Protein AF-A0AAV4UE38-F1 (afdb_monomer)

InterPro domains:
  IPR032847 Pre-mRNA-processing factor 17 [PTHR43979] (6-174)

Nearest PDB structures (foldseek):
  8i0v-assembly1_W  TM=8.847E-01  e=6.532E-10  Homo sapiens
  8ro2-assembly1_W  TM=8.296E-01  e=9.812E-10  Homo sapiens
  5yzg-assembly1_W  TM=7.810E-01  e=1.387E-07  Homo sapiens
  5xjc-assembly1_W  TM=7.809E-01  e=2.230E-07  Homo sapiens
  8ro1-assembly1_W  TM=8.173E-01  e=2.742E-06  Caenorhabditis elegans

pLDDT: mean 75.67, std 16.93, range [37.0, 96.56]

Foldseek 3Di:
DDDDDDDDDDDDDDDDDDPPPPPPPPPPPPVVVCVVPVDPPDPPDDDPDCVSPQVQDDPPDPDDPDDHDPCRPPPDDDDDDDPPADPQRVADAPDSVGHDDDDDDDPVLVVQQVQQCVPLQKGFDPDDDDPDPPPRDMDGPPPPVVSVVVPVDNDTPPDDDDDDVPPDDDDDDDD

Structure (mmCIF, N/CA/C/O backbone):
data_AF-A0AAV4UE38-F1
#
_entry.id   AF-A0AAV4UE38-F1
#
loop_
_atom_site.group_PDB
_atom_site.id
_atom_site.type_symbol
_atom_site.label_atom_id
_atom_site.label_alt_id
_atom_site.label_comp_id
_atom_site.label_asym_id
_atom_site.label_entity_id
_atom_site.label_seq_id
_atom_site.pdbx_PDB_ins_code
_atom_site.Cartn_x
_atom_site.Cartn_y
_atom_site.Cartn_z
_atom_site.occupancy
_atom_site.B_iso_or_equiv
_atom_site.auth_seq_id
_atom_site.auth_comp_id
_atom_site.auth_asym_id
_atom_site.auth_atom_id
_atom_site.pdbx_PDB_model_num
ATOM 1 N N . MET A 1 1 ? -11.144 -9.317 -70.825 1.00 37.00 1 MET A N 1
ATOM 2 C CA . MET A 1 1 ? -10.974 -9.035 -72.264 1.00 37.00 1 MET A CA 1
ATOM 3 C C . MET A 1 1 ? -10.812 -7.538 -72.447 1.00 37.00 1 MET A C 1
ATOM 5 O O . MET A 1 1 ? -11.413 -6.786 -71.695 1.00 37.00 1 MET A O 1
ATOM 9 N N . ALA A 1 2 ? -9.929 -7.165 -73.369 1.00 39.62 2 ALA A N 1
ATOM 10 C CA . ALA A 1 2 ? -9.485 -5.811 -73.678 1.00 39.62 2 ALA A CA 1
ATOM 11 C C . ALA A 1 2 ? -10.539 -4.949 -74.403 1.00 39.62 2 ALA A C 1
ATOM 13 O O . ALA A 1 2 ? -11.523 -5.478 -74.913 1.00 39.62 2 ALA A O 1
ATOM 14 N N . GLY A 1 3 ? -10.241 -3.648 -74.513 1.00 43.03 3 GLY A N 1
ATOM 15 C CA . GLY A 1 3 ? -10.849 -2.694 -75.454 1.00 43.03 3 GLY A CA 1
ATOM 16 C C . GLY A 1 3 ? -11.040 -1.327 -74.795 1.00 43.03 3 GLY A C 1
ATOM 17 O O . GLY A 1 3 ? -12.034 -1.117 -74.119 1.00 43.03 3 GLY A O 1
ATOM 18 N N . ILE A 1 4 ? -10.026 -0.457 -74.732 1.00 50.19 4 ILE A N 1
ATOM 19 C CA . ILE A 1 4 ? -9.694 0.562 -75.751 1.00 50.19 4 ILE A CA 1
ATOM 20 C C . ILE A 1 4 ? -10.949 1.255 -76.303 1.00 50.19 4 ILE A C 1
ATOM 22 O O . ILE A 1 4 ? -11.539 0.798 -77.275 1.00 50.19 4 ILE A O 1
ATOM 26 N N . SER A 1 5 ? -11.275 2.417 -75.740 1.00 49.41 5 SER A N 1
ATOM 27 C CA . SER A 1 5 ? -11.966 3.492 -76.454 1.00 49.41 5 SER A CA 1
ATOM 28 C C . SER A 1 5 ? -11.126 4.762 -76.324 1.00 49.41 5 SER A C 1
ATOM 30 O O . SER A 1 5 ? -11.158 5.474 -75.321 1.00 49.41 5 SER A O 1
ATOM 32 N N . LEU A 1 6 ? -10.297 4.935 -77.348 1.00 49.88 6 LEU A N 1
ATOM 33 C CA . LEU A 1 6 ? -9.546 6.125 -77.720 1.00 49.88 6 LEU A CA 1
ATOM 34 C C . LEU A 1 6 ? -10.515 7.186 -78.288 1.00 49.88 6 LEU A C 1
ATOM 36 O O . LEU A 1 6 ? -11.585 6.816 -78.760 1.00 49.88 6 LEU A O 1
ATOM 40 N N . LEU A 1 7 ? -10.053 8.442 -78.344 1.00 48.84 7 LEU A N 1
ATOM 41 C CA . LEU A 1 7 ? -10.622 9.640 -78.999 1.00 48.84 7 LEU A CA 1
ATOM 42 C C . LEU A 1 7 ? -11.405 10.600 -78.091 1.00 48.84 7 LEU A C 1
ATOM 44 O O . LEU A 1 7 ? -12.629 10.591 -78.030 1.00 48.84 7 LEU A O 1
ATOM 48 N N . LYS A 1 8 ? -10.662 11.523 -77.466 1.00 51.72 8 LYS A N 1
ATOM 49 C CA . LYS A 1 8 ? -11.167 12.870 -77.193 1.00 51.72 8 LYS A CA 1
ATOM 50 C C . LYS A 1 8 ? -10.751 13.752 -78.371 1.00 51.72 8 LYS A C 1
ATOM 52 O O . LYS A 1 8 ? -9.568 13.830 -78.696 1.00 51.72 8 LYS A O 1
ATOM 57 N N . GLU A 1 9 ? -11.747 14.314 -79.042 1.00 46.97 9 GLU A N 1
ATOM 58 C CA . GLU A 1 9 ? -11.622 15.156 -80.228 1.00 46.97 9 GLU A CA 1
ATOM 59 C C . GLU A 1 9 ? -10.905 16.471 -79.896 1.00 46.97 9 GLU A C 1
ATOM 61 O O . GLU A 1 9 ? -11.224 17.143 -78.913 1.00 46.97 9 GLU A O 1
ATOM 66 N N . TYR A 1 10 ? -9.933 16.838 -80.731 1.00 48.50 10 TYR A N 1
ATOM 67 C CA . TYR A 1 10 ? -9.322 18.162 -80.719 1.00 48.50 10 TYR A CA 1
ATOM 68 C C . TYR A 1 10 ? -10.231 19.127 -81.481 1.00 48.50 10 TYR A C 1
ATOM 70 O O . TYR A 1 10 ? -10.091 19.282 -82.692 1.00 48.50 10 TYR A O 1
ATOM 78 N N . ASN A 1 11 ? -11.139 19.796 -80.771 1.00 48.22 11 ASN A N 1
ATOM 79 C CA . ASN A 1 11 ? -11.707 21.048 -81.259 1.00 48.22 11 ASN A CA 1
ATOM 80 C C . ASN A 1 11 ? -10.805 22.192 -80.804 1.00 48.22 11 ASN A C 1
ATOM 82 O O . ASN A 1 11 ? -10.798 22.599 -79.645 1.00 48.22 11 ASN A O 1
ATOM 86 N N . SER A 1 12 ? -9.996 22.646 -81.755 1.00 50.50 12 SER A N 1
ATOM 87 C CA . SER A 1 12 ? -9.311 23.928 -81.729 1.00 50.50 12 SER A CA 1
ATOM 88 C C . SER A 1 12 ? -10.355 25.021 -81.934 1.00 50.50 12 SER A C 1
ATOM 90 O O . SER A 1 12 ? -10.864 25.151 -83.044 1.00 50.50 12 SER A O 1
ATOM 92 N N . ASP A 1 13 ? -10.631 25.823 -80.910 1.00 39.34 13 ASP A N 1
ATOM 93 C CA . ASP A 1 13 ? -11.082 27.191 -81.139 1.00 39.34 13 ASP A CA 1
ATOM 94 C C . ASP A 1 13 ? -10.526 28.150 -80.080 1.00 39.34 13 ASP A C 1
ATOM 96 O O . ASP A 1 13 ? -10.124 27.783 -78.978 1.00 39.34 13 ASP A O 1
ATOM 100 N N . SER A 1 14 ? -10.407 29.373 -80.544 1.00 47.06 14 SER A N 1
ATOM 101 C CA . SER A 1 14 ? -9.496 30.436 -80.188 1.00 47.06 14 SER A CA 1
ATOM 102 C C . SER A 1 14 ? -10.004 31.334 -79.053 1.00 47.06 14 SER A C 1
ATOM 104 O O . SER A 1 14 ? -11.193 31.600 -78.937 1.00 47.06 14 SER A O 1
ATOM 106 N N . ASN A 1 15 ? -9.052 31.856 -78.268 1.00 50.62 15 ASN A N 1
ATOM 107 C CA . ASN A 1 15 ? -9.169 33.005 -77.361 1.00 50.62 15 ASN A CA 1
ATOM 108 C C . ASN A 1 15 ? -10.298 32.986 -76.314 1.00 50.62 15 ASN A C 1
ATOM 110 O O . ASN A 1 15 ? -11.336 33.621 -76.479 1.00 50.62 15 ASN A O 1
ATOM 114 N N . ALA A 1 16 ? -9.981 32.443 -75.140 1.00 42.91 16 ALA A N 1
ATOM 115 C CA . ALA A 1 16 ? -10.448 33.001 -73.876 1.00 42.91 16 ALA A CA 1
ATOM 116 C C . ALA A 1 16 ? -9.333 32.829 -72.840 1.00 42.91 16 ALA A C 1
ATOM 118 O O . ALA A 1 16 ? -8.966 31.721 -72.459 1.00 42.91 16 ALA A O 1
ATOM 119 N N . SER A 1 17 ? -8.722 33.949 -72.482 1.00 51.25 17 SER A N 1
ATOM 120 C CA . SER A 1 17 ? -7.797 34.082 -71.370 1.00 51.25 17 SER A CA 1
ATOM 121 C C . SER A 1 17 ? -8.583 34.005 -70.065 1.00 51.25 17 SER A C 1
ATOM 123 O O . SER A 1 17 ? -9.146 35.017 -69.662 1.00 51.25 17 SER A O 1
ATOM 125 N N . ASP A 1 18 ? -8.586 32.842 -69.424 1.00 43.88 18 ASP A N 1
ATOM 126 C CA . ASP A 1 18 ? -8.914 32.705 -68.006 1.00 43.88 18 ASP A CA 1
ATOM 127 C C . ASP A 1 18 ? -7.762 31.942 -67.340 1.00 43.88 18 ASP A C 1
ATOM 129 O O . ASP A 1 18 ? -7.661 30.715 -67.385 1.00 43.88 18 ASP A O 1
ATOM 133 N N . ASP A 1 19 ? -6.819 32.722 -66.808 1.00 43.00 19 ASP A N 1
ATOM 134 C CA . ASP A 1 19 ? -5.772 32.265 -65.899 1.00 43.00 19 ASP A CA 1
ATOM 135 C C . ASP A 1 19 ? -6.441 31.881 -64.568 1.00 43.00 19 ASP A C 1
ATOM 137 O O . ASP A 1 19 ? -6.528 32.693 -63.647 1.00 43.00 19 ASP A O 1
ATOM 141 N N . ASP A 1 20 ? -6.867 30.625 -64.425 1.00 48.69 20 ASP A N 1
ATOM 142 C CA . ASP A 1 20 ? -7.085 30.020 -63.105 1.00 48.69 20 ASP A CA 1
ATOM 143 C C . ASP A 1 20 ? -5.716 29.691 -62.484 1.00 48.69 20 ASP A C 1
ATOM 145 O O . ASP A 1 20 ? -5.329 28.543 -62.251 1.00 48.69 20 ASP A O 1
ATOM 149 N N . THR A 1 21 ? -4.933 30.741 -62.244 1.00 49.59 21 THR A N 1
ATOM 150 C CA . THR A 1 21 ? -3.806 30.682 -61.324 1.00 49.59 21 THR A CA 1
ATOM 151 C C . THR A 1 21 ? -4.389 30.804 -59.926 1.00 49.59 21 THR A C 1
ATOM 153 O O . THR A 1 21 ? -4.758 31.884 -59.480 1.00 49.59 21 THR A O 1
ATOM 156 N N . GLU A 1 22 ? -4.512 29.676 -59.226 1.00 51.47 22 GLU A N 1
ATOM 157 C CA . GLU A 1 22 ? -4.708 29.661 -57.776 1.00 51.47 22 GLU A CA 1
ATOM 158 C C . GLU A 1 22 ? -3.590 30.509 -57.150 1.00 51.47 22 GLU A C 1
ATOM 160 O O . GLU A 1 22 ? -2.431 30.089 -57.052 1.00 51.47 22 GLU A O 1
ATOM 165 N N . ILE A 1 23 ? -3.929 31.752 -56.806 1.00 48.59 23 ILE A N 1
ATOM 166 C CA . ILE A 1 23 ? -3.036 32.725 -56.190 1.00 48.59 23 ILE A CA 1
ATOM 167 C C . ILE A 1 23 ? -2.636 32.140 -54.837 1.00 48.59 23 ILE A C 1
ATOM 169 O O . ILE A 1 23 ? -3.370 32.215 -53.853 1.00 48.59 23 ILE A O 1
ATOM 173 N N . PHE A 1 24 ? -1.448 31.539 -54.772 1.00 51.69 24 PHE A N 1
ATOM 174 C CA . PHE A 1 24 ? -0.784 31.313 -53.498 1.00 51.69 24 PHE A CA 1
ATOM 175 C C . PHE A 1 24 ? -0.566 32.688 -52.871 1.00 51.69 24 PHE A C 1
ATOM 177 O O . PHE A 1 24 ? 0.307 33.430 -53.315 1.00 51.69 24 PHE A O 1
ATOM 184 N N . ASP A 1 25 ? -1.370 33.021 -51.858 1.00 55.06 25 ASP A N 1
ATOM 185 C CA . ASP A 1 25 ? -1.210 34.219 -51.036 1.00 55.06 25 ASP A CA 1
ATOM 186 C C . ASP A 1 25 ? 0.251 34.342 -50.579 1.00 55.06 25 ASP A C 1
ATOM 188 O O . ASP A 1 25 ? 0.694 33.728 -49.600 1.00 55.06 25 ASP A O 1
ATOM 192 N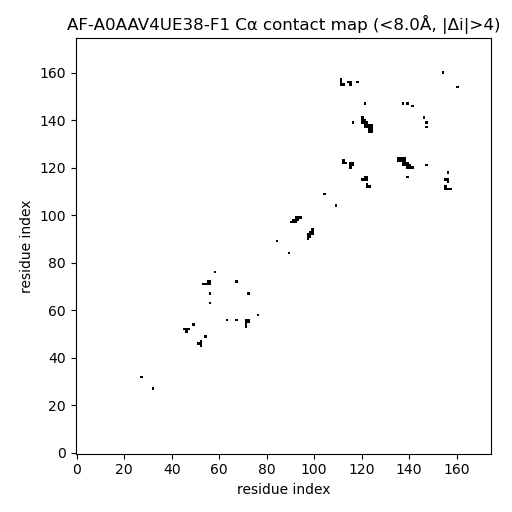 N . SER A 1 26 ? 1.015 35.171 -51.290 1.00 55.72 26 SER A N 1
ATOM 193 C CA . SER A 1 26 ? 2.430 35.462 -51.046 1.00 55.72 26 SER A CA 1
ATOM 194 C C . SER A 1 26 ? 2.655 36.268 -49.760 1.00 55.72 26 SER A C 1
ATOM 196 O O . SER A 1 26 ? 3.781 36.647 -49.443 1.00 55.72 26 SER A O 1
ATOM 198 N N . SER A 1 27 ? 1.582 36.540 -49.015 1.00 55.00 27 SER A N 1
ATOM 199 C CA . SER A 1 27 ? 1.559 37.253 -47.739 1.00 55.00 27 SER A CA 1
ATOM 200 C C . SER A 1 27 ? 1.746 36.339 -46.523 1.00 55.00 27 SER A C 1
ATOM 202 O O . SER A 1 27 ? 1.927 36.838 -45.411 1.00 55.00 27 SER A O 1
ATOM 204 N N . LYS A 1 28 ? 1.778 35.009 -46.696 1.00 59.03 28 LYS A N 1
ATOM 205 C CA . LYS A 1 28 ? 2.244 34.107 -45.633 1.00 59.03 28 LYS A CA 1
ATOM 206 C C . LYS A 1 28 ? 3.764 34.210 -45.555 1.00 59.03 28 LYS A C 1
ATOM 208 O O . LYS A 1 28 ? 4.471 33.701 -46.422 1.00 59.03 28 LYS A O 1
ATOM 213 N N . ASN A 1 29 ? 4.239 34.913 -44.525 1.00 66.62 29 ASN A N 1
ATOM 214 C CA . ASN A 1 29 ? 5.644 35.165 -44.204 1.00 66.62 29 ASN A CA 1
ATOM 215 C C . ASN A 1 29 ? 6.555 34.007 -44.645 1.00 66.62 29 ASN A C 1
ATOM 217 O O . ASN A 1 29 ? 6.498 32.907 -44.099 1.00 66.62 29 ASN A O 1
ATOM 221 N N . ILE A 1 30 ? 7.461 34.265 -45.589 1.00 67.94 30 ILE A N 1
ATOM 222 C CA . ILE A 1 30 ? 8.480 33.301 -46.046 1.00 67.94 30 ILE A CA 1
ATOM 223 C C . ILE A 1 30 ? 9.290 32.749 -44.853 1.00 67.94 30 ILE A C 1
ATOM 225 O O . ILE A 1 30 ? 9.706 31.590 -44.848 1.00 67.94 30 ILE A O 1
ATOM 229 N N . ALA A 1 31 ? 9.449 33.552 -43.795 1.00 68.75 31 ALA A N 1
ATOM 230 C CA . ALA A 1 31 ? 10.036 33.140 -42.522 1.00 68.75 31 ALA A CA 1
ATOM 231 C C . ALA A 1 31 ? 9.223 32.049 -41.791 1.00 68.75 31 ALA A C 1
ATOM 233 O O . ALA A 1 31 ? 9.808 31.126 -41.223 1.00 68.75 31 ALA A O 1
ATOM 234 N N . GLU A 1 32 ? 7.890 32.103 -41.838 1.00 71.12 32 GLU A N 1
ATOM 235 C CA . GLU A 1 32 ? 7.007 31.081 -41.260 1.00 71.12 32 GLU A CA 1
ATOM 236 C C . GLU A 1 32 ? 7.069 29.772 -42.054 1.00 71.12 32 GLU A C 1
ATOM 238 O O . GLU A 1 32 ? 7.119 28.696 -41.460 1.00 71.12 32 GLU A O 1
ATOM 243 N N . LEU A 1 33 ? 7.135 29.842 -43.389 1.00 70.62 33 LEU A N 1
ATOM 244 C CA . LEU A 1 33 ? 7.310 28.659 -44.242 1.00 70.62 33 LEU A CA 1
ATOM 245 C C . LEU A 1 33 ? 8.687 28.010 -44.034 1.00 70.62 33 LEU A C 1
ATOM 247 O O . LEU A 1 33 ? 8.778 26.789 -43.928 1.00 70.62 33 LEU A O 1
ATOM 251 N N . LYS A 1 34 ? 9.751 28.806 -43.882 1.00 73.62 34 LYS A N 1
ATOM 252 C CA . LYS A 1 34 ? 11.103 28.309 -43.581 1.00 73.62 34 LYS A CA 1
ATOM 253 C C . LYS A 1 34 ? 11.176 27.568 -42.242 1.00 73.62 34 LYS A C 1
ATOM 255 O O . LYS A 1 34 ? 11.880 26.568 -42.150 1.00 73.62 34 LYS A O 1
ATOM 260 N N . ASN A 1 35 ? 10.442 28.026 -41.225 1.00 74.12 35 ASN A N 1
ATOM 261 C CA . ASN A 1 35 ? 10.330 27.308 -39.953 1.00 74.12 35 ASN A CA 1
ATOM 262 C C . ASN A 1 35 ? 9.462 26.046 -40.067 1.00 74.12 35 ASN A C 1
ATOM 264 O O . ASN A 1 35 ? 9.805 25.035 -39.462 1.00 74.12 35 ASN A O 1
ATOM 268 N N . LYS A 1 36 ? 8.381 26.073 -40.861 1.00 76.25 36 LYS A N 1
ATOM 269 C CA . LYS A 1 36 ? 7.531 24.893 -41.112 1.00 76.25 36 LYS A CA 1
ATOM 270 C C . LYS A 1 36 ? 8.253 23.779 -41.873 1.00 76.25 36 LYS A C 1
ATOM 272 O O . LYS A 1 36 ? 8.020 22.613 -41.584 1.00 76.25 36 LYS A O 1
ATOM 277 N N . PHE A 1 37 ? 9.130 24.127 -42.813 1.00 78.69 37 PHE A N 1
ATOM 278 C CA . PHE A 1 37 ? 9.879 23.174 -43.643 1.00 78.69 37 PHE A CA 1
ATOM 279 C C . PHE A 1 37 ? 11.359 23.066 -43.251 1.00 78.69 37 PHE A C 1
ATOM 281 O O . PHE A 1 37 ? 12.206 22.721 -44.077 1.00 78.69 37 PHE A O 1
ATOM 288 N N . ARG A 1 38 ? 11.703 23.370 -41.994 1.00 80.69 38 ARG A N 1
ATOM 289 C CA . ARG A 1 38 ? 13.071 23.218 -41.492 1.00 80.69 38 ARG A CA 1
ATOM 290 C C . ARG A 1 38 ? 13.407 21.728 -41.388 1.00 80.69 38 ARG A C 1
ATOM 292 O O . ARG A 1 38 ? 12.969 21.052 -40.465 1.00 80.69 38 ARG A O 1
ATOM 299 N N . ILE A 1 39 ? 14.194 21.235 -42.340 1.00 78.81 39 ILE A N 1
ATOM 300 C CA . ILE A 1 39 ? 14.729 19.871 -42.325 1.00 78.81 39 ILE A CA 1
ATOM 301 C C . ILE A 1 39 ? 15.806 19.805 -41.241 1.00 78.81 39 ILE A C 1
ATOM 303 O O . ILE A 1 39 ? 16.801 20.531 -41.305 1.00 78.81 39 ILE A O 1
ATOM 307 N N . ASP A 1 40 ? 15.602 18.955 -40.238 1.00 81.12 40 ASP A N 1
ATOM 308 C CA . ASP A 1 40 ? 16.642 18.630 -39.269 1.00 81.12 40 ASP A CA 1
ATOM 309 C C . ASP A 1 40 ? 17.600 17.613 -39.899 1.00 81.12 40 ASP A C 1
ATOM 311 O O . ASP A 1 40 ? 17.290 16.430 -40.025 1.00 81.12 40 ASP A O 1
ATOM 315 N N . ALA A 1 41 ? 18.741 18.101 -40.388 1.00 80.81 41 ALA A N 1
ATOM 316 C CA . ALA A 1 41 ? 19.729 17.278 -41.082 1.00 80.81 41 ALA A CA 1
ATOM 317 C C . ALA A 1 41 ? 20.491 16.332 -40.137 1.00 80.81 41 ALA A C 1
ATOM 319 O O . ALA A 1 41 ? 21.108 15.376 -40.603 1.00 80.81 41 ALA A O 1
ATOM 320 N N . ALA A 1 42 ? 20.466 16.604 -38.830 1.00 80.62 42 ALA A N 1
ATOM 321 C CA . ALA A 1 42 ? 21.157 15.821 -37.816 1.00 80.62 42 ALA A CA 1
ATOM 322 C C . ALA A 1 42 ? 20.253 15.677 -36.583 1.00 80.62 42 ALA A C 1
ATOM 324 O O . ALA A 1 42 ? 20.514 16.309 -35.555 1.00 80.62 42 ALA A O 1
ATOM 325 N N . PRO A 1 43 ? 19.192 14.852 -36.681 1.00 81.62 43 PRO A N 1
ATOM 326 C CA . PRO A 1 43 ? 18.379 14.534 -35.519 1.00 81.62 43 PRO A CA 1
ATOM 327 C C . PRO A 1 43 ? 19.258 13.908 -34.434 1.00 81.62 43 PRO A C 1
ATOM 329 O O . PRO A 1 43 ? 20.299 13.314 -34.724 1.00 81.62 43 PRO A O 1
ATOM 332 N N . VAL A 1 44 ? 18.834 14.020 -33.176 1.00 77.50 44 VAL A N 1
ATOM 333 C CA . VAL A 1 44 ? 19.499 13.331 -32.065 1.00 77.50 44 VAL A CA 1
ATOM 334 C C . VAL A 1 44 ? 19.452 11.826 -32.343 1.00 77.50 44 VAL A C 1
ATOM 336 O O . VAL A 1 44 ? 18.402 11.197 -32.241 1.00 77.50 44 VAL A O 1
ATOM 339 N N . VAL A 1 45 ? 20.590 11.264 -32.752 1.00 76.50 45 VAL A N 1
ATOM 340 C CA . VAL A 1 45 ? 20.746 9.831 -32.998 1.00 76.50 45 VAL A CA 1
ATOM 341 C C . VAL A 1 45 ? 21.097 9.181 -31.670 1.00 76.50 45 VAL A C 1
ATOM 343 O O . VAL A 1 45 ? 22.179 9.412 -31.129 1.00 76.50 45 VAL A O 1
ATOM 346 N N . GLU A 1 46 ? 20.182 8.379 -31.132 1.00 71.06 46 GLU A N 1
ATOM 347 C CA . GLU A 1 46 ? 20.497 7.534 -29.983 1.00 71.06 46 GLU A CA 1
ATOM 348 C C . GLU A 1 46 ? 21.563 6.506 -30.382 1.00 71.06 46 GLU A C 1
ATOM 350 O O . GLU A 1 46 ? 21.479 5.852 -31.428 1.00 71.06 46 GLU A O 1
ATOM 355 N N . TYR A 1 47 ? 22.604 6.387 -29.560 1.00 64.06 47 TYR A N 1
ATOM 356 C CA . TYR A 1 47 ? 23.679 5.434 -29.793 1.00 64.06 47 TYR A CA 1
ATOM 357 C C . TYR A 1 47 ? 23.137 4.009 -29.649 1.00 64.06 47 TYR A C 1
ATOM 359 O O . TYR A 1 47 ? 22.476 3.673 -28.670 1.00 64.06 47 TYR A O 1
ATOM 367 N N . LYS A 1 48 ? 23.453 3.147 -30.619 1.00 61.81 48 LYS A N 1
ATOM 368 C CA . LYS A 1 48 ? 23.065 1.727 -30.610 1.00 61.81 48 LYS A CA 1
ATOM 369 C C . LYS A 1 48 ? 23.821 0.908 -29.552 1.00 61.81 48 LYS A C 1
ATOM 371 O O . LYS A 1 48 ? 23.455 -0.237 -29.290 1.00 61.81 48 LYS A O 1
ATOM 376 N N . ASP A 1 49 ? 24.870 1.478 -28.962 1.00 60.06 49 ASP A N 1
ATOM 377 C CA . ASP A 1 49 ? 25.675 0.804 -27.953 1.00 60.06 49 ASP A CA 1
ATOM 378 C C . ASP A 1 49 ? 24.915 0.733 -26.619 1.00 60.06 49 ASP A C 1
ATOM 380 O O . ASP A 1 49 ? 24.595 1.772 -26.031 1.00 60.06 49 ASP A O 1
ATOM 384 N N . PRO A 1 50 ? 24.663 -0.475 -26.079 1.00 56.12 50 PRO A N 1
ATOM 385 C CA . PRO A 1 50 ? 23.929 -0.643 -24.824 1.00 56.12 50 PRO A CA 1
ATOM 386 C C . PRO A 1 50 ? 24.675 -0.067 -23.609 1.00 56.12 50 PRO A C 1
ATOM 388 O O . PRO A 1 50 ? 24.081 0.088 -22.549 1.00 56.12 50 PRO A O 1
ATOM 391 N N . SER A 1 51 ? 25.968 0.243 -23.750 1.00 53.84 51 SER A N 1
ATOM 392 C CA . SER A 1 51 ? 26.811 0.872 -22.729 1.00 53.84 51 SER A CA 1
ATOM 393 C C . SER A 1 51 ? 26.817 2.404 -22.776 1.00 53.84 51 SER A C 1
ATOM 395 O O . SER A 1 51 ? 27.208 3.028 -21.792 1.00 53.84 51 SER A O 1
ATOM 397 N N . ALA A 1 52 ? 26.434 3.009 -23.907 1.00 52.97 52 ALA A N 1
ATOM 398 C CA . ALA A 1 52 ? 26.374 4.462 -24.086 1.00 52.97 52 ALA A CA 1
ATOM 399 C C . ALA A 1 52 ? 24.963 5.018 -23.840 1.00 52.97 52 ALA A C 1
ATOM 401 O O . ALA A 1 52 ? 24.810 6.198 -23.518 1.00 52.97 52 ALA A O 1
ATOM 402 N N . ASN A 1 53 ? 23.938 4.168 -23.958 1.00 58.19 53 ASN A N 1
ATOM 403 C CA . ASN A 1 53 ? 22.610 4.474 -23.447 1.00 58.19 53 ASN A CA 1
ATOM 404 C C . ASN A 1 53 ? 22.651 4.535 -21.917 1.00 58.19 53 ASN A C 1
ATOM 406 O O . ASN A 1 53 ? 23.361 3.754 -21.280 1.00 58.19 53 ASN A O 1
ATOM 410 N N . ARG A 1 54 ? 21.910 5.485 -21.324 1.00 58.09 54 ARG A N 1
ATOM 411 C CA . ARG A 1 54 ? 21.775 5.588 -19.860 1.00 58.09 54 ARG A CA 1
ATOM 412 C C . ARG A 1 54 ? 21.495 4.185 -19.310 1.00 58.09 54 ARG A C 1
ATOM 414 O O . ARG A 1 54 ? 20.650 3.507 -19.899 1.00 58.09 54 ARG A O 1
ATOM 421 N N . PRO A 1 55 ? 22.182 3.730 -18.249 1.00 61.81 55 PRO A N 1
ATOM 422 C CA . PRO A 1 55 ? 21.996 2.386 -17.724 1.00 61.81 55 PRO A CA 1
ATOM 423 C C . PRO A 1 55 ? 20.559 2.249 -17.211 1.00 61.81 55 PRO A C 1
ATOM 425 O O . PRO A 1 55 ? 20.249 2.603 -16.078 1.00 61.81 55 PRO A O 1
ATOM 428 N N . CYS A 1 56 ? 19.661 1.781 -18.075 1.00 68.19 56 CYS A N 1
ATOM 429 C CA . CYS A 1 56 ? 18.307 1.431 -17.696 1.00 68.19 56 CYS A CA 1
ATOM 430 C C . CYS A 1 56 ? 18.415 0.196 -16.805 1.00 68.19 56 CYS A C 1
ATOM 432 O O . CYS A 1 56 ? 19.037 -0.802 -17.179 1.00 68.19 56 CYS A O 1
ATOM 434 N N . VAL A 1 57 ? 17.879 0.301 -15.592 1.00 83.31 57 VAL A N 1
ATOM 435 C CA . VAL A 1 57 ? 17.820 -0.832 -14.673 1.00 83.31 57 VAL A CA 1
ATOM 436 C C . VAL A 1 57 ? 16.888 -1.872 -15.287 1.00 83.31 57 VAL A C 1
ATOM 438 O O . VAL A 1 57 ? 15.802 -1.535 -15.754 1.00 83.31 57 VAL A O 1
ATOM 441 N N . ASP A 1 58 ? 17.316 -3.133 -15.306 1.00 86.25 58 ASP A N 1
ATOM 442 C CA . ASP A 1 58 ? 16.477 -4.221 -15.806 1.00 86.25 58 ASP A CA 1
ATOM 443 C C . ASP A 1 58 ? 15.198 -4.320 -14.949 1.00 86.25 58 ASP A C 1
ATOM 445 O O . ASP A 1 58 ? 15.312 -4.531 -13.735 1.00 86.25 58 ASP A O 1
ATOM 449 N N . PRO A 1 59 ? 13.991 -4.207 -15.541 1.00 87.12 59 PRO A N 1
ATOM 450 C CA . PRO A 1 59 ? 12.731 -4.252 -14.800 1.00 87.12 59 PRO A CA 1
ATOM 451 C C . PRO A 1 59 ? 12.484 -5.589 -14.089 1.00 87.12 59 PRO A C 1
ATOM 453 O O . PRO A 1 59 ? 11.698 -5.642 -13.147 1.00 87.12 59 PRO A O 1
ATOM 456 N N . LEU A 1 60 ? 13.128 -6.679 -14.523 1.00 86.50 60 LEU A N 1
ATOM 457 C CA . LEU A 1 60 ? 12.997 -7.990 -13.879 1.00 86.50 60 LEU A CA 1
ATOM 458 C C . LEU A 1 60 ? 13.984 -8.187 -12.722 1.00 86.50 60 LEU A C 1
ATOM 460 O O . LEU A 1 60 ? 13.842 -9.128 -11.935 1.00 86.50 60 LEU A O 1
ATOM 464 N N . SER A 1 61 ? 14.990 -7.320 -12.607 1.00 88.50 61 SER A N 1
ATOM 465 C CA . SER A 1 61 ? 16.011 -7.426 -11.573 1.00 88.50 61 SER A CA 1
ATOM 466 C C . SER A 1 61 ? 15.488 -6.931 -10.219 1.00 88.50 61 SER A C 1
ATOM 468 O O . SER A 1 61 ? 14.892 -5.864 -10.106 1.00 88.50 61 SER A O 1
ATOM 470 N N . ARG A 1 62 ? 15.712 -7.715 -9.153 1.00 89.38 62 ARG A N 1
ATOM 471 C CA . ARG A 1 62 ? 15.262 -7.378 -7.784 1.00 89.38 62 ARG A CA 1
ATOM 472 C C . ARG A 1 62 ? 16.303 -6.603 -6.971 1.00 89.38 62 ARG A C 1
ATOM 474 O O . ARG A 1 62 ? 15.984 -6.037 -5.930 1.00 89.38 62 ARG A O 1
ATOM 481 N N . THR A 1 63 ? 17.558 -6.618 -7.405 1.00 91.19 63 THR A N 1
ATOM 482 C CA . THR A 1 63 ? 18.688 -6.026 -6.682 1.00 91.19 63 THR A CA 1
ATOM 483 C C . THR A 1 63 ? 19.511 -5.175 -7.629 1.00 91.19 63 THR A C 1
ATOM 485 O O . THR A 1 63 ? 19.885 -5.644 -8.703 1.00 91.19 63 THR A O 1
ATOM 488 N N . VAL A 1 64 ? 19.846 -3.960 -7.202 1.00 90.69 64 VAL A N 1
ATOM 489 C CA . VAL A 1 64 ? 20.696 -3.037 -7.959 1.00 90.69 64 VAL A CA 1
ATOM 490 C C . VAL A 1 64 ? 22.028 -2.883 -7.226 1.00 90.69 64 VAL A C 1
ATOM 492 O O . VAL A 1 64 ? 22.055 -2.718 -6.010 1.00 90.69 64 VAL A O 1
ATOM 495 N N . ASN A 1 65 ? 23.137 -2.961 -7.965 1.00 91.38 65 ASN A N 1
ATOM 496 C CA . ASN A 1 65 ? 24.500 -2.904 -7.408 1.00 91.38 65 ASN A CA 1
ATOM 497 C C . ASN A 1 65 ? 25.070 -1.478 -7.316 1.00 91.38 65 ASN A C 1
ATOM 499 O O . ASN A 1 65 ? 26.183 -1.280 -6.834 1.00 91.38 65 ASN A O 1
ATOM 503 N N . PHE A 1 66 ? 24.340 -0.491 -7.827 1.00 90.56 66 PHE A N 1
ATOM 504 C CA . PHE A 1 66 ? 24.705 0.921 -7.827 1.00 90.56 66 PHE A CA 1
ATOM 505 C C . PHE A 1 66 ? 23.498 1.759 -7.399 1.00 90.56 66 PHE A C 1
ATOM 507 O O . PHE A 1 66 ? 22.402 1.227 -7.243 1.00 90.56 66 PHE A O 1
ATOM 514 N N . ASN A 1 67 ? 23.693 3.065 -7.219 1.00 92.19 67 ASN A N 1
ATOM 515 C CA . ASN A 1 67 ? 22.620 3.995 -6.871 1.00 92.19 67 ASN A CA 1
ATOM 516 C C . ASN A 1 67 ? 22.096 4.677 -8.153 1.00 92.19 67 ASN A C 1
ATOM 518 O O . ASN A 1 67 ? 22.703 5.665 -8.580 1.00 92.19 67 ASN A O 1
ATOM 522 N N . PRO A 1 68 ? 21.033 4.160 -8.802 1.00 90.25 68 PRO A N 1
ATOM 523 C CA . PRO A 1 68 ? 20.475 4.745 -10.020 1.00 90.25 68 PRO A CA 1
ATOM 524 C C . PRO A 1 68 ? 19.778 6.075 -9.740 1.00 90.25 68 PRO A C 1
ATOM 526 O O . PRO A 1 68 ? 19.364 6.365 -8.613 1.00 90.25 68 PRO A O 1
ATOM 529 N N . LYS A 1 69 ? 19.609 6.887 -10.786 1.00 90.44 69 LYS A N 1
ATOM 530 C CA . LYS A 1 69 ? 18.790 8.102 -10.696 1.00 90.44 69 LYS A CA 1
ATOM 531 C C . LYS A 1 69 ? 17.302 7.747 -10.708 1.00 90.44 69 LYS A C 1
ATOM 533 O O . LYS A 1 69 ? 16.899 6.724 -11.255 1.00 90.44 69 LYS A O 1
ATOM 538 N N . TYR A 1 70 ? 16.473 8.642 -10.168 1.00 90.88 70 TYR A N 1
ATOM 539 C CA . TYR A 1 70 ? 15.013 8.487 -10.175 1.00 90.88 70 TYR A CA 1
ATOM 540 C C . TYR A 1 70 ? 14.455 8.256 -11.589 1.00 90.88 70 TYR A C 1
ATOM 542 O O . TYR A 1 70 ? 13.684 7.325 -11.795 1.00 90.88 70 TYR A O 1
ATOM 550 N N . GLU A 1 71 ? 14.900 9.058 -12.565 1.00 89.12 71 GLU A N 1
ATOM 551 C CA . GLU A 1 71 ? 14.475 8.950 -13.970 1.00 89.12 71 GLU A CA 1
ATOM 552 C C . GLU A 1 71 ? 14.786 7.583 -14.589 1.00 89.12 71 GLU A C 1
ATOM 554 O O . GLU A 1 71 ? 14.075 7.149 -15.484 1.00 89.12 71 GLU A O 1
ATOM 559 N N . GLU A 1 72 ? 15.848 6.917 -14.133 1.00 86.56 72 GLU A N 1
ATOM 560 C CA . GLU A 1 72 ? 16.309 5.641 -14.687 1.00 86.56 72 GLU A CA 1
ATOM 561 C C . GLU A 1 72 ? 15.594 4.451 -14.037 1.00 86.56 72 GLU A C 1
ATOM 563 O O . GLU A 1 72 ? 15.302 3.474 -14.719 1.00 86.56 72 GLU A O 1
ATOM 568 N N . LEU A 1 73 ? 15.299 4.532 -12.733 1.00 89.19 73 LEU A N 1
ATOM 569 C CA . LEU A 1 73 ? 14.651 3.454 -11.976 1.00 89.19 73 LEU A CA 1
ATOM 570 C C . LEU A 1 73 ? 13.123 3.438 -12.141 1.00 89.19 73 LEU A C 1
ATOM 572 O O . LEU A 1 73 ? 12.527 2.368 -12.188 1.00 89.19 73 LEU A O 1
ATOM 576 N N . TYR A 1 74 ? 12.489 4.610 -12.235 1.00 89.44 74 TYR A N 1
ATOM 577 C CA . TYR A 1 74 ? 11.033 4.746 -12.387 1.00 89.44 74 TYR A CA 1
ATOM 578 C C . TYR A 1 74 ? 10.605 5.010 -13.839 1.00 89.44 74 TYR A C 1
ATOM 580 O O . TYR A 1 74 ? 9.475 5.437 -14.087 1.00 89.44 74 TYR A O 1
ATOM 588 N N . ALA A 1 75 ? 11.495 4.777 -14.809 1.00 88.12 75 ALA A N 1
ATOM 589 C CA . ALA A 1 75 ? 11.140 4.839 -16.221 1.00 88.12 75 ALA A CA 1
ATOM 590 C C . ALA A 1 75 ? 10.062 3.784 -16.545 1.00 88.12 75 ALA A C 1
ATOM 592 O O . ALA A 1 75 ? 10.201 2.625 -16.144 1.00 88.12 75 ALA A O 1
ATOM 593 N N . PRO A 1 76 ? 8.994 4.139 -17.283 1.00 88.69 76 PRO A N 1
ATOM 594 C CA . PRO A 1 76 ? 7.993 3.165 -17.693 1.00 88.69 76 PRO A CA 1
ATOM 595 C C . PRO A 1 76 ? 8.583 2.173 -18.702 1.00 88.69 76 PRO A C 1
ATOM 597 O O . PRO A 1 76 ? 9.383 2.538 -19.566 1.00 88.69 76 PRO A O 1
ATOM 600 N N . VAL A 1 77 ? 8.143 0.917 -18.629 1.00 88.06 77 VAL A N 1
ATOM 601 C CA . VAL A 1 77 ? 8.526 -0.109 -19.606 1.00 88.06 77 VAL A CA 1
ATOM 602 C C . VAL A 1 77 ? 7.919 0.238 -20.965 1.00 88.06 77 VAL A C 1
ATOM 604 O O . VAL A 1 77 ? 6.713 0.452 -21.085 1.00 88.06 77 VAL A O 1
ATOM 607 N N . ALA A 1 78 ? 8.760 0.293 -21.996 1.00 87.38 78 ALA A N 1
ATOM 608 C CA . ALA A 1 78 ? 8.324 0.608 -23.349 1.00 87.38 78 ALA A CA 1
ATOM 609 C C . ALA A 1 78 ? 7.554 -0.559 -23.996 1.00 87.38 78 ALA A C 1
ATOM 611 O O . ALA A 1 78 ? 7.934 -1.723 -23.868 1.00 87.38 78 ALA A O 1
ATOM 612 N N . GLY A 1 79 ? 6.516 -0.224 -24.766 1.00 90.62 79 GLY A N 1
ATOM 613 C CA . GLY A 1 79 ? 5.715 -1.174 -25.545 1.00 90.62 79 GLY A CA 1
ATOM 614 C C . GLY A 1 79 ? 4.315 -1.431 -24.970 1.00 90.62 79 GLY A C 1
ATOM 615 O O . GLY A 1 79 ? 4.013 -1.036 -23.845 1.00 90.62 79 GLY A O 1
ATOM 616 N N . PRO A 1 80 ? 3.418 -2.054 -25.754 1.00 93.56 80 PRO A N 1
ATOM 617 C CA . PRO A 1 80 ? 2.067 -2.363 -25.304 1.00 93.56 80 PRO A CA 1
ATOM 618 C C . PRO A 1 80 ? 2.057 -3.498 -24.274 1.00 93.56 80 PRO A C 1
ATOM 620 O O . PRO A 1 80 ? 2.848 -4.441 -24.346 1.00 93.56 80 PRO A O 1
ATOM 623 N N . GLU A 1 81 ? 1.098 -3.452 -23.350 1.00 90.25 81 GLU A N 1
ATOM 624 C CA . GLU A 1 81 ? 0.854 -4.572 -22.445 1.00 90.25 81 GLU A CA 1
ATOM 625 C C . GLU A 1 81 ? 0.381 -5.818 -23.201 1.00 90.25 81 GLU A C 1
ATOM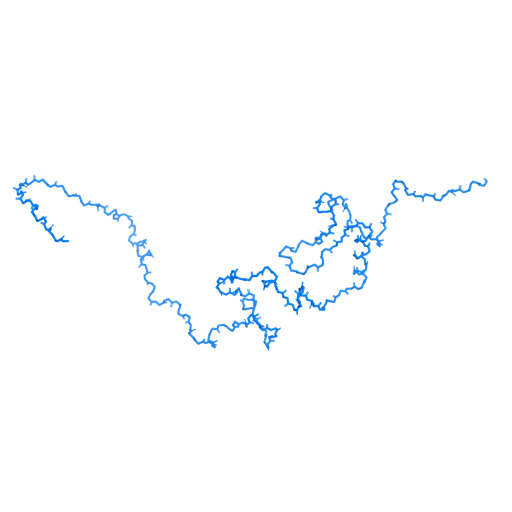 627 O O . GLU A 1 81 ? -0.404 -5.746 -24.146 1.00 90.25 81 GLU A O 1
ATOM 632 N N . ASN A 1 82 ? 0.790 -6.992 -22.719 1.00 92.56 82 ASN A N 1
ATOM 633 C CA . ASN A 1 82 ? 0.314 -8.258 -23.261 1.00 92.56 82 AS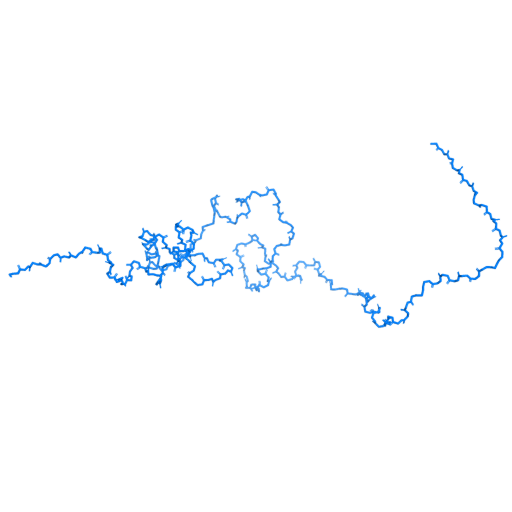N A CA 1
ATOM 634 C C . ASN A 1 82 ? -1.188 -8.465 -22.935 1.00 92.56 82 ASN A C 1
ATOM 636 O O . ASN A 1 82 ? -1.535 -8.594 -21.752 1.00 92.56 82 ASN A O 1
ATOM 640 N N . PRO A 1 83 ? -2.076 -8.563 -23.948 1.00 94.44 83 PRO A N 1
ATOM 641 C CA . PRO A 1 83 ? -3.516 -8.708 -23.737 1.00 94.44 83 PRO A CA 1
ATOM 642 C C . PRO A 1 83 ? -3.931 -10.113 -23.276 1.00 94.44 83 PRO A C 1
ATOM 644 O O . PRO A 1 83 ? -5.028 -10.281 -22.756 1.00 94.44 83 PRO A O 1
ATOM 647 N N . PHE A 1 84 ? -3.069 -11.123 -23.426 1.00 95.75 84 PHE A N 1
ATOM 648 C CA . PHE A 1 84 ? -3.377 -12.515 -23.076 1.00 95.75 84 PHE A CA 1
ATOM 649 C C . PHE A 1 84 ? -3.144 -12.844 -21.596 1.00 95.75 84 PHE A C 1
ATOM 651 O O . PHE A 1 84 ? -3.332 -13.986 -21.179 1.00 95.75 84 PHE A O 1
ATOM 658 N N . LYS A 1 85 ? -2.718 -11.863 -20.792 1.00 93.50 85 LYS A N 1
ATOM 659 C CA . LYS A 1 85 ? -2.544 -12.037 -19.349 1.00 93.50 85 LYS A CA 1
ATOM 660 C C . LYS A 1 85 ? -3.861 -11.799 -18.618 1.00 93.50 85 LYS A C 1
ATOM 662 O O . LYS A 1 85 ? -4.486 -10.751 -18.779 1.00 93.50 85 LYS A O 1
ATOM 667 N N . THR A 1 86 ? -4.239 -12.734 -17.748 1.00 93.44 86 THR A N 1
ATOM 668 C CA . THR A 1 86 ? -5.350 -12.524 -16.806 1.00 93.44 86 THR A CA 1
ATOM 669 C C . THR A 1 86 ? -4.995 -11.439 -15.785 1.00 93.44 86 THR A C 1
ATOM 671 O O . THR A 1 86 ? -3.819 -11.159 -15.555 1.00 93.44 86 THR A O 1
ATOM 674 N N . GLN A 1 87 ? -5.986 -10.858 -15.102 1.00 91.06 87 GLN A N 1
ATOM 675 C CA . GLN A 1 87 ? -5.736 -9.846 -14.064 1.00 91.06 87 GLN A CA 1
ATOM 676 C C . GLN A 1 87 ? -4.764 -10.349 -12.978 1.00 91.06 87 GLN A C 1
ATOM 678 O O . GLN A 1 87 ? -3.850 -9.634 -12.578 1.00 91.06 87 GLN A O 1
ATOM 683 N N . GLN A 1 88 ? -4.884 -11.618 -12.575 1.00 90.69 88 GLN A N 1
ATOM 684 C CA . GLN A 1 88 ? -3.980 -12.247 -11.605 1.00 90.69 88 GLN A CA 1
ATOM 685 C C . GLN A 1 88 ? -2.557 -12.462 -12.152 1.00 90.69 88 GLN A C 1
ATOM 687 O O . GLN A 1 88 ? -1.606 -12.573 -11.381 1.00 90.69 88 GLN A O 1
ATOM 692 N N . GLN A 1 89 ? -2.386 -12.610 -13.468 1.00 91.25 89 GLN A N 1
ATOM 693 C CA . GLN A 1 89 ? -1.068 -12.708 -14.110 1.00 91.25 89 GLN A CA 1
ATOM 694 C C . GLN A 1 89 ? -0.439 -11.339 -14.376 1.00 91.25 89 GLN A C 1
ATOM 696 O O . GLN A 1 89 ? 0.778 -11.261 -14.522 1.00 91.25 89 GLN A O 1
ATOM 701 N N . LYS A 1 90 ? -1.259 -10.288 -14.478 1.00 90.56 90 LYS A N 1
ATOM 702 C CA . LYS A 1 90 ? -0.800 -8.903 -14.593 1.00 90.56 90 LYS A CA 1
ATOM 703 C C . LYS A 1 90 ? -0.336 -8.326 -13.256 1.00 90.56 90 LYS A C 1
ATOM 705 O O . LYS A 1 90 ? 0.561 -7.501 -13.262 1.00 90.56 90 LYS A O 1
ATOM 710 N N . ALA A 1 91 ? -0.937 -8.750 -12.145 1.00 90.62 91 ALA A N 1
ATOM 711 C CA . ALA A 1 91 ? -0.563 -8.280 -10.817 1.00 90.62 91 ALA A CA 1
ATOM 712 C C . ALA A 1 91 ? 0.850 -8.733 -10.414 1.00 90.62 91 ALA A C 1
ATOM 714 O O . ALA A 1 91 ? 1.201 -9.909 -10.571 1.00 90.62 91 ALA A O 1
ATOM 715 N N . ASP A 1 92 ? 1.610 -7.817 -9.818 1.00 89.69 92 ASP A N 1
ATOM 716 C CA . ASP A 1 92 ? 2.916 -8.107 -9.233 1.00 89.69 92 ASP A CA 1
ATOM 717 C C . ASP A 1 92 ? 2.750 -9.047 -8.040 1.00 89.69 92 ASP A C 1
ATOM 719 O O . ASP A 1 92 ? 2.024 -8.764 -7.083 1.00 89.69 92 ASP A O 1
ATOM 723 N N . LYS A 1 93 ? 3.388 -10.218 -8.104 1.00 92.94 93 LYS A N 1
ATOM 724 C CA . LYS A 1 93 ? 3.213 -11.264 -7.096 1.00 92.94 93 LYS A CA 1
ATOM 725 C C . LYS A 1 93 ? 4.488 -12.056 -6.857 1.00 92.94 93 LYS A C 1
ATOM 727 O O . LYS A 1 93 ? 5.225 -12.375 -7.783 1.00 92.94 93 LYS A O 1
ATOM 732 N N . ASN A 1 94 ? 4.704 -12.402 -5.592 1.00 92.50 94 ASN A N 1
ATOM 733 C CA . ASN A 1 94 ? 5.766 -13.309 -5.146 1.00 92.50 94 ASN A CA 1
ATOM 734 C C . ASN A 1 94 ? 5.196 -14.705 -4.810 1.00 92.50 94 ASN A C 1
ATOM 736 O O . ASN A 1 94 ? 5.900 -15.707 -4.831 1.00 92.50 94 ASN A O 1
ATOM 740 N N . MET A 1 95 ? 3.892 -14.782 -4.527 1.00 92.81 95 MET A N 1
ATOM 741 C CA . MET A 1 95 ? 3.145 -16.010 -4.253 1.00 92.81 95 MET A CA 1
ATOM 742 C C . MET A 1 95 ? 1.915 -16.095 -5.164 1.00 92.81 95 MET A C 1
ATOM 744 O O . MET A 1 95 ? 1.530 -15.120 -5.805 1.00 92.81 95 MET A O 1
ATOM 748 N N . LEU A 1 96 ? 1.245 -17.251 -5.211 1.00 91.06 96 LEU A N 1
ATOM 749 C CA . LEU A 1 96 ? 0.084 -17.455 -6.091 1.00 91.06 96 LEU A CA 1
ATOM 750 C C . LEU A 1 96 ? -1.035 -16.418 -5.868 1.00 91.06 96 LEU A C 1
ATOM 752 O O . LEU A 1 96 ? -1.667 -15.976 -6.830 1.00 91.06 96 LEU A O 1
ATOM 756 N N . ALA A 1 97 ? -1.260 -16.036 -4.608 1.00 91.50 97 ALA A N 1
ATOM 757 C CA . ALA A 1 97 ? -2.337 -15.141 -4.196 1.00 91.50 97 ALA A CA 1
ATOM 758 C C . ALA A 1 97 ? -1.954 -13.649 -4.177 1.00 91.50 97 ALA A C 1
ATOM 760 O O . ALA A 1 97 ? -2.844 -12.816 -4.043 1.00 91.50 97 ALA A O 1
ATOM 761 N N . GLY A 1 98 ? -0.670 -13.294 -4.309 1.00 92.88 98 GLY A N 1
ATOM 762 C CA . GLY A 1 98 ? -0.250 -11.893 -4.259 1.00 92.88 98 GLY A CA 1
ATOM 763 C C . GLY A 1 98 ? 1.205 -11.680 -3.852 1.00 92.88 98 GLY A C 1
ATOM 764 O O . GLY A 1 98 ? 2.060 -12.563 -3.985 1.00 92.88 98 GLY A O 1
ATOM 765 N N . PHE A 1 99 ? 1.484 -10.475 -3.366 1.00 93.88 99 PHE A N 1
ATOM 766 C CA . PHE A 1 99 ? 2.805 -10.041 -2.936 1.00 93.88 99 PHE A CA 1
ATOM 767 C C . PHE A 1 99 ? 2.883 -9.981 -1.409 1.00 93.88 99 PHE A C 1
ATOM 769 O O . PHE A 1 99 ? 1.989 -9.449 -0.757 1.00 93.88 99 PHE A O 1
ATOM 776 N N . VAL A 1 100 ? 3.949 -10.551 -0.848 1.00 94.44 100 VAL A N 1
ATOM 777 C CA . VAL A 1 100 ? 4.209 -10.557 0.594 1.00 94.44 100 VAL A CA 1
ATOM 778 C C . VAL A 1 100 ? 5.632 -10.068 0.815 1.00 94.44 100 VAL A C 1
ATOM 780 O O . VAL A 1 100 ? 6.579 -10.625 0.249 1.00 94.44 100 VAL A O 1
ATOM 783 N N . GLU A 1 101 ? 5.760 -9.041 1.647 1.00 93.00 101 GLU A N 1
ATOM 784 C CA . GLU A 1 101 ? 7.023 -8.469 2.096 1.00 93.00 101 GLU A CA 1
ATOM 785 C C . GLU A 1 101 ? 7.009 -8.250 3.608 1.00 93.00 101 GLU A C 1
ATOM 787 O O . GLU A 1 101 ? 5.957 -8.076 4.226 1.00 93.00 101 GLU A O 1
ATOM 792 N N . SER A 1 102 ? 8.194 -8.282 4.213 1.00 94.50 102 SER A N 1
ATOM 793 C CA . SER A 1 102 ? 8.349 -8.017 5.639 1.00 94.50 102 SER A CA 1
ATOM 794 C C . SER A 1 102 ? 8.212 -6.519 5.905 1.00 94.50 102 SER A C 1
ATOM 796 O O . SER A 1 102 ? 9.093 -5.740 5.542 1.00 94.50 102 SER A O 1
ATOM 798 N N . ALA A 1 103 ? 7.130 -6.122 6.571 1.00 92.62 103 ALA A N 1
ATOM 799 C CA . ALA A 1 103 ? 6.916 -4.750 7.015 1.00 92.62 103 ALA A CA 1
ATOM 800 C C . ALA A 1 103 ? 7.413 -4.548 8.454 1.00 92.62 103 ALA A C 1
ATOM 802 O O . ALA A 1 103 ? 7.270 -5.424 9.306 1.00 92.62 103 ALA A O 1
ATOM 803 N N . HIS A 1 104 ? 7.955 -3.364 8.737 1.00 94.31 104 HIS A N 1
ATOM 804 C CA . HIS A 1 104 ? 8.363 -2.958 10.082 1.00 94.31 104 HIS A CA 1
ATOM 805 C C . HIS A 1 104 ? 7.388 -1.900 10.599 1.00 94.31 104 HIS A C 1
ATOM 807 O O . HIS A 1 104 ? 7.516 -0.718 10.288 1.00 94.31 104 HIS A O 1
ATOM 813 N N . ILE A 1 105 ? 6.391 -2.338 11.367 1.00 92.00 105 ILE A N 1
ATOM 814 C CA . ILE A 1 105 ? 5.348 -1.482 11.943 1.00 92.00 105 ILE A CA 1
ATOM 815 C C . ILE A 1 105 ? 5.503 -1.492 13.466 1.00 92.00 105 ILE A C 1
ATOM 817 O O . ILE A 1 105 ? 5.880 -2.502 14.055 1.00 92.00 105 ILE A O 1
ATOM 821 N N . ASN A 1 106 ? 5.216 -0.365 14.117 1.00 95.88 106 ASN A N 1
ATOM 822 C CA . ASN A 1 106 ? 5.164 -0.311 15.575 1.00 95.88 106 ASN A CA 1
ATOM 823 C C . ASN A 1 106 ? 4.000 -1.173 16.102 1.00 95.88 106 ASN A C 1
ATOM 825 O O . ASN A 1 106 ? 2.846 -0.937 15.734 1.00 95.88 106 ASN A O 1
ATOM 829 N N . GLU A 1 107 ? 4.301 -2.097 17.015 1.00 96.56 107 GLU A N 1
ATOM 830 C CA . GLU A 1 107 ? 3.346 -3.029 17.632 1.00 96.56 107 GLU A CA 1
ATOM 831 C C . GLU A 1 107 ? 2.113 -2.314 18.199 1.00 96.56 107 GLU A C 1
ATOM 833 O O . GLU A 1 107 ? 0.975 -2.711 17.950 1.00 96.56 107 GLU A O 1
ATOM 838 N N . PHE A 1 108 ? 2.322 -1.199 18.907 1.00 96.12 108 PHE A N 1
ATOM 839 C CA . PHE A 1 108 ? 1.215 -0.449 19.497 1.00 96.12 108 PHE A CA 1
ATOM 840 C C . PHE A 1 108 ? 0.275 0.124 18.432 1.00 96.12 108 PHE A C 1
ATOM 842 O O . PHE A 1 108 ? -0.943 0.057 18.584 1.00 96.12 108 PHE A O 1
ATOM 849 N N . HIS A 1 109 ? 0.819 0.674 17.342 1.00 93.19 109 HIS A N 1
ATOM 850 C CA . HIS A 1 109 ? -0.004 1.239 16.273 1.00 93.19 109 HIS A CA 1
ATOM 851 C C . HIS A 1 109 ? -0.767 0.153 15.525 1.00 93.19 109 HIS A C 1
ATOM 853 O O . HIS A 1 109 ? -1.948 0.340 15.239 1.00 93.19 109 HIS A O 1
ATOM 859 N N . PHE A 1 110 ? -0.130 -0.989 15.272 1.00 94.62 110 PHE A N 1
ATOM 860 C CA . PHE A 1 110 ? -0.791 -2.124 14.644 1.00 94.62 110 PHE A CA 1
ATOM 861 C C . PHE A 1 110 ? -1.970 -2.625 15.490 1.00 94.62 110 PHE A C 1
ATOM 863 O O . PHE A 1 110 ? -3.099 -2.691 15.002 1.00 94.62 110 PHE A O 1
ATOM 870 N N . GLU A 1 111 ? -1.745 -2.901 1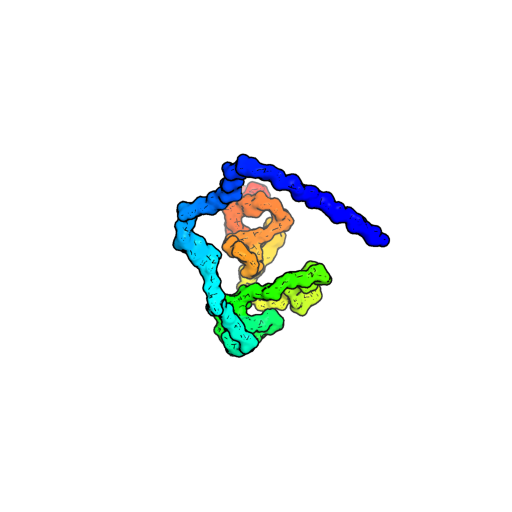6.776 1.00 95.88 111 GLU A N 1
ATOM 871 C CA . GLU A 1 111 ? -2.794 -3.422 17.657 1.00 95.88 111 GLU A CA 1
ATOM 872 C C . GLU A 1 111 ? -3.895 -2.378 17.920 1.00 95.88 111 GLU A C 1
ATOM 874 O O . GLU A 1 111 ? -5.078 -2.720 17.993 1.00 95.88 111 GLU A O 1
ATOM 879 N N . CYS A 1 112 ? -3.537 -1.093 17.993 1.00 94.19 112 CYS A N 1
ATOM 880 C CA . CYS A 1 112 ? -4.484 0.018 18.063 1.00 94.19 112 CYS A CA 1
ATOM 881 C C . CYS A 1 112 ? -5.431 0.049 16.861 1.00 94.19 112 CYS A C 1
ATOM 883 O O . CYS A 1 112 ? -6.653 0.036 17.046 1.00 94.19 112 CYS A O 1
ATOM 885 N N . GLN A 1 113 ? -4.899 0.016 15.639 1.00 93.00 113 GLN A N 1
ATOM 886 C CA . GLN A 1 113 ? -5.722 0.025 14.428 1.00 93.00 113 GLN A CA 1
ATOM 887 C C . GLN A 1 113 ? -6.538 -1.266 14.289 1.00 93.00 113 GLN A C 1
ATOM 889 O O . GLN A 1 113 ? -7.734 -1.209 14.009 1.00 93.00 113 GLN A O 1
ATOM 894 N N . ARG A 1 114 ? -5.950 -2.429 14.599 1.00 94.56 114 ARG A N 1
ATOM 895 C CA . ARG A 1 114 ? -6.645 -3.726 14.594 1.00 94.56 114 ARG A CA 1
ATOM 896 C C . ARG A 1 114 ? -7.855 -3.748 15.537 1.00 94.56 114 ARG A C 1
ATOM 898 O O . ARG A 1 114 ? -8.938 -4.201 15.152 1.00 94.56 114 ARG A O 1
ATOM 905 N N . ARG A 1 115 ? -7.701 -3.255 16.771 1.00 94.50 115 ARG A N 1
ATOM 906 C CA . ARG A 1 115 ? -8.801 -3.176 17.752 1.00 94.50 115 ARG A CA 1
ATOM 907 C C . ARG A 1 115 ? -9.855 -2.152 17.365 1.00 94.50 115 ARG A C 1
ATOM 909 O O . ARG A 1 115 ? -11.038 -2.404 17.589 1.00 94.50 115 ARG A O 1
ATOM 916 N N . THR A 1 116 ? -9.431 -1.036 16.777 1.00 91.88 116 THR A N 1
ATOM 917 C CA . THR A 1 116 ? -10.324 0.017 16.276 1.00 91.88 116 THR A CA 1
ATOM 918 C C . THR A 1 116 ? -11.197 -0.516 15.145 1.00 91.88 116 THR A C 1
ATOM 920 O O . THR A 1 116 ? -12.417 -0.406 15.241 1.00 91.88 116 THR A O 1
ATOM 923 N N . PHE A 1 117 ? -10.620 -1.244 14.184 1.00 92.06 117 PHE A N 1
ATOM 924 C CA . PHE A 1 117 ? -11.389 -1.908 13.128 1.00 92.06 117 PHE A CA 1
ATOM 925 C C . PHE A 1 117 ? -12.376 -2.934 13.688 1.00 92.06 117 PHE A C 1
ATOM 927 O O . PHE A 1 117 ? -13.536 -2.964 13.296 1.00 92.06 117 PHE A O 1
ATOM 934 N N . THR A 1 118 ? -11.943 -3.747 14.654 1.00 92.31 118 THR A N 1
ATOM 935 C CA . THR A 1 118 ? -12.803 -4.779 15.258 1.00 92.31 118 THR A CA 1
ATOM 936 C C . THR A 1 118 ? -13.959 -4.176 16.068 1.00 92.31 118 THR A C 1
ATOM 938 O O . THR A 1 118 ? -15.051 -4.735 16.083 1.00 92.31 118 THR A O 1
ATOM 941 N N . SER A 1 119 ? -13.732 -3.050 16.754 1.00 89.56 119 SER A N 1
ATOM 942 C CA . SER A 1 119 ? -14.728 -2.419 17.637 1.00 89.56 119 SER A CA 1
ATOM 943 C C . SER A 1 119 ? -15.672 -1.465 16.908 1.00 89.56 119 SER A C 1
ATOM 945 O O . SER A 1 119 ? -16.853 -1.405 17.243 1.00 89.56 119 SER A O 1
ATOM 947 N N . TYR A 1 120 ? -15.149 -0.690 15.955 1.00 85.69 120 TYR A N 1
ATOM 948 C CA . TYR A 1 120 ? -15.878 0.394 15.289 1.00 85.69 120 TYR A CA 1
ATOM 949 C C . TYR A 1 120 ? -16.059 0.193 13.782 1.00 85.69 120 TYR A C 1
ATOM 951 O O . TYR A 1 120 ? -16.756 0.985 13.159 1.00 85.69 120 TYR A O 1
ATOM 959 N N . GLY A 1 121 ? -15.457 -0.839 13.185 1.00 88.19 121 GLY A N 1
ATOM 960 C CA . GLY A 1 121 ? -15.612 -1.144 11.760 1.00 88.19 121 GLY A CA 1
ATOM 961 C C . GLY A 1 121 ? -14.765 -0.286 10.818 1.00 88.19 121 GLY A C 1
ATOM 962 O O . GLY A 1 121 ? -14.923 -0.419 9.607 1.00 88.19 121 GLY A O 1
ATOM 963 N N . TYR A 1 122 ? -13.868 0.562 11.343 1.00 88.94 122 TYR A N 1
ATOM 964 C CA . TYR A 1 122 ? -12.953 1.389 10.550 1.00 88.94 122 TYR A CA 1
ATOM 965 C C . TYR A 1 122 ? -11.513 1.380 11.083 1.00 88.94 122 TYR A C 1
ATOM 967 O O . TYR A 1 122 ? -11.274 1.179 12.274 1.00 88.94 122 TYR A O 1
ATOM 975 N N . ALA A 1 123 ? -10.545 1.627 10.198 1.00 90.44 123 ALA A N 1
ATOM 976 C CA . ALA A 1 123 ? -9.134 1.831 10.534 1.00 90.44 123 ALA A CA 1
ATOM 977 C C . ALA A 1 123 ? -8.417 2.661 9.463 1.00 90.44 123 ALA A C 1
ATOM 979 O O . ALA A 1 123 ? -8.948 2.880 8.378 1.00 90.44 123 ALA A O 1
ATOM 980 N N . VAL A 1 124 ? -7.202 3.116 9.765 1.00 88.94 124 VAL A N 1
ATOM 981 C CA . VAL A 1 124 ? -6.332 3.781 8.783 1.00 88.94 124 VAL A CA 1
ATOM 982 C C . VAL A 1 124 ? -5.807 2.770 7.754 1.00 88.94 124 VAL A C 1
ATOM 984 O O . VAL A 1 124 ? -5.398 1.670 8.123 1.00 88.94 124 VAL A O 1
ATOM 987 N N . ASP A 1 125 ? -5.811 3.153 6.475 1.00 88.00 125 ASP A N 1
ATOM 988 C CA . ASP A 1 125 ? -5.276 2.379 5.350 1.00 88.00 125 ASP A CA 1
ATOM 989 C C . ASP A 1 125 ? -3.744 2.209 5.489 1.00 88.00 125 ASP A C 1
ATOM 991 O O . ASP A 1 125 ? -3.025 3.212 5.481 1.00 88.00 125 ASP A O 1
ATOM 995 N N . PRO A 1 126 ? -3.214 0.976 5.632 1.00 88.69 126 PRO A N 1
ATOM 996 C CA . PRO A 1 126 ? -1.777 0.740 5.768 1.00 88.69 126 PRO A CA 1
ATOM 997 C C . PRO A 1 126 ? -1.024 0.700 4.422 1.00 88.69 126 PRO A C 1
ATOM 999 O O . PRO A 1 126 ? 0.166 0.386 4.411 1.00 88.69 126 PRO A O 1
ATOM 1002 N N . THR A 1 127 ? -1.682 0.951 3.282 1.00 87.62 127 THR A N 1
ATOM 1003 C CA . THR A 1 127 ? -1.043 0.861 1.957 1.00 87.62 127 THR A CA 1
ATOM 1004 C C . THR A 1 127 ? -0.011 1.971 1.717 1.00 87.62 127 THR A C 1
ATOM 1006 O O . THR A 1 127 ? -0.250 3.149 1.967 1.00 87.62 127 THR A O 1
ATOM 1009 N N . LEU A 1 128 ? 1.164 1.590 1.199 1.00 74.00 128 LEU A N 1
ATOM 1010 C CA . LEU A 1 128 ? 2.300 2.502 0.988 1.00 74.00 128 LEU A CA 1
ATOM 1011 C C . LEU A 1 128 ? 2.265 3.229 -0.369 1.00 74.00 128 LEU A C 1
ATOM 1013 O O . LEU A 1 128 ? 2.929 4.248 -0.536 1.00 74.00 128 LEU A O 1
ATOM 1017 N N . SER A 1 129 ? 1.517 2.702 -1.343 1.00 62.88 129 SER A N 1
ATOM 1018 C CA 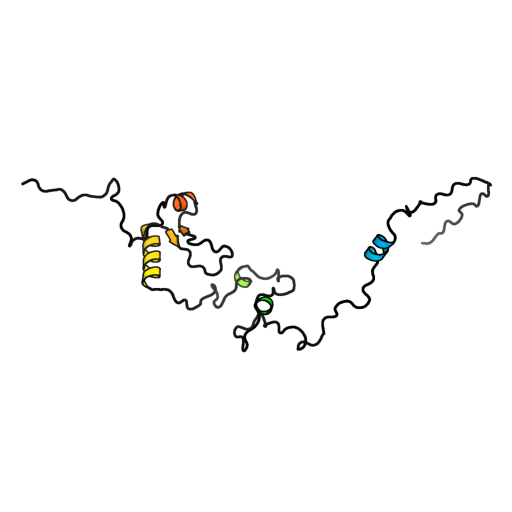. SER A 1 129 ? 1.611 3.063 -2.767 1.00 62.88 129 SER A CA 1
ATOM 1019 C C . SER A 1 129 ? 0.349 3.715 -3.341 1.00 62.88 129 SER A C 1
ATOM 1021 O O . SER A 1 129 ? 0.132 3.691 -4.552 1.00 62.88 129 SER A O 1
ATOM 1023 N N . SER A 1 130 ? -0.499 4.316 -2.502 1.00 59.19 130 SER A N 1
ATOM 1024 C CA . SER A 1 130 ? -1.600 5.135 -3.012 1.00 59.19 130 SER A CA 1
ATOM 1025 C C . SER A 1 130 ? -1.024 6.439 -3.571 1.00 59.19 130 SER A C 1
ATOM 1027 O O . SER A 1 130 ? -0.444 7.235 -2.835 1.00 59.19 130 SER A O 1
ATOM 1029 N N . THR A 1 131 ? -1.175 6.651 -4.882 1.00 57.94 131 THR A N 1
ATOM 1030 C CA . THR A 1 131 ? -0.713 7.842 -5.627 1.00 57.94 131 THR A CA 1
ATOM 1031 C C . THR A 1 131 ? -1.243 9.146 -5.021 1.00 57.94 131 THR A C 1
ATOM 1033 O O . THR A 1 131 ? -0.636 10.206 -5.153 1.00 57.94 131 THR A O 1
ATOM 1036 N N . GLU A 1 132 ? -2.343 9.048 -4.283 1.00 58.91 132 GLU A N 1
ATOM 1037 C CA . GLU A 1 132 ? -2.842 10.081 -3.397 1.00 58.91 132 GLU A CA 1
ATOM 1038 C C . GLU A 1 132 ? -2.435 9.728 -1.963 1.00 58.91 132 GLU A C 1
ATOM 1040 O O . GLU A 1 132 ? -3.070 8.896 -1.306 1.00 58.91 132 GLU A O 1
ATOM 1045 N N . ILE A 1 133 ? -1.374 10.369 -1.464 1.00 57.12 133 ILE A N 1
ATOM 1046 C CA . ILE A 1 133 ? -1.022 10.369 -0.038 1.00 57.12 133 ILE A CA 1
ATOM 1047 C C . ILE A 1 133 ? -2.041 11.264 0.677 1.00 57.12 133 ILE A C 1
ATOM 1049 O O . ILE A 1 133 ? -1.737 12.362 1.147 1.00 57.12 133 ILE A O 1
ATOM 1053 N N . VAL A 1 134 ? -3.295 10.819 0.727 1.00 61.75 134 VAL A N 1
ATOM 1054 C CA . VAL A 1 134 ? -4.270 11.392 1.645 1.00 61.75 134 VAL A CA 1
ATOM 1055 C C . VAL A 1 134 ? -3.879 10.871 3.016 1.00 61.75 134 VAL A C 1
ATOM 1057 O O . VAL A 1 134 ? -4.106 9.703 3.339 1.00 61.75 134 VAL A O 1
ATOM 1060 N N . LYS A 1 135 ? -3.223 11.729 3.805 1.00 64.69 135 LYS A N 1
ATOM 1061 C CA . LYS A 1 135 ? -2.949 11.437 5.214 1.00 64.69 135 LYS A CA 1
ATOM 1062 C C . LYS A 1 135 ? -4.255 10.975 5.858 1.00 64.69 135 LYS A C 1
ATOM 1064 O O . LYS A 1 135 ? -5.267 11.666 5.753 1.00 64.69 135 LYS A O 1
ATOM 1069 N N . ASP A 1 136 ? -4.208 9.809 6.495 1.00 69.44 136 ASP A N 1
ATOM 1070 C CA . ASP A 1 136 ? -5.326 9.187 7.204 1.00 69.44 136 ASP A CA 1
ATOM 1071 C C . ASP A 1 136 ? -6.523 8.783 6.323 1.00 69.44 136 ASP A C 1
ATOM 1073 O O . ASP A 1 136 ? -7.683 8.963 6.717 1.00 69.44 136 ASP A O 1
ATOM 1077 N N . LYS A 1 137 ? -6.272 8.235 5.133 1.00 81.38 137 LYS A N 1
ATOM 1078 C CA . LYS A 1 137 ? -7.311 7.499 4.410 1.00 81.38 137 LYS A CA 1
ATOM 1079 C C . LYS A 1 137 ? -7.847 6.381 5.312 1.00 81.38 137 LYS A C 1
ATOM 1081 O O . LYS A 1 137 ? -7.073 5.593 5.850 1.00 81.38 137 LYS A O 1
ATOM 1086 N N . LEU A 1 138 ? -9.162 6.341 5.509 1.00 83.19 138 LEU A N 1
ATOM 1087 C CA . LEU A 1 138 ? -9.822 5.328 6.330 1.00 83.19 138 LEU A CA 1
ATOM 1088 C C . LEU A 1 138 ? -10.387 4.217 5.445 1.00 83.19 138 LEU A C 1
ATOM 1090 O O . LEU A 1 138 ? -10.942 4.476 4.379 1.00 83.19 138 LEU A O 1
ATOM 1094 N N . VAL A 1 139 ? -10.270 2.983 5.920 1.00 85.44 139 VAL A N 1
ATOM 1095 C CA . VAL A 1 139 ? -10.934 1.801 5.373 1.00 85.44 139 VAL A CA 1
ATOM 1096 C C . VAL A 1 139 ? -12.053 1.422 6.332 1.00 85.44 139 VAL A C 1
ATOM 1098 O O . VAL A 1 139 ? -11.823 1.326 7.537 1.00 85.44 139 VAL A O 1
ATOM 1101 N N . SER A 1 140 ? -13.255 1.213 5.801 1.00 82.94 140 SER A N 1
ATOM 1102 C CA . SER A 1 140 ? -14.459 0.847 6.551 1.00 82.94 140 SER A CA 1
ATOM 1103 C C . SER A 1 140 ? -15.114 -0.383 5.928 1.00 82.94 140 SER A C 1
ATOM 1105 O O . SER A 1 140 ? -14.996 -0.599 4.720 1.00 82.94 140 SER A O 1
ATOM 1107 N N . VAL A 1 141 ? -15.807 -1.181 6.744 1.00 77.62 141 VAL A N 1
ATOM 1108 C CA . VAL A 1 141 ? -16.665 -2.283 6.264 1.00 77.62 141 VAL A CA 1
ATOM 1109 C C . VAL A 1 141 ? -17.826 -1.735 5.431 1.00 77.62 141 VAL A C 1
ATOM 1111 O O . VAL A 1 141 ? -18.146 -2.275 4.371 1.00 77.62 141 VAL A O 1
ATOM 1114 N N . ASP A 1 142 ? -18.397 -0.616 5.873 1.00 71.69 142 ASP A N 1
ATOM 1115 C CA . ASP A 1 142 ? -19.458 0.081 5.162 1.00 71.69 142 ASP A CA 1
ATOM 1116 C C . ASP A 1 142 ? -18.811 1.117 4.241 1.00 71.69 142 ASP A C 1
ATOM 1118 O O . ASP A 1 142 ? -18.289 2.139 4.686 1.00 71.69 142 ASP A O 1
ATOM 1122 N N . SER A 1 143 ? -18.819 0.823 2.941 1.00 58.47 143 SER A N 1
ATOM 1123 C CA . SER A 1 143 ? -18.225 1.631 1.863 1.00 58.47 143 SER A CA 1
ATOM 1124 C C . SER A 1 143 ? -18.952 2.957 1.595 1.00 58.47 143 SER A C 1
ATOM 1126 O O . SER A 1 143 ? -18.561 3.721 0.712 1.00 58.47 143 SER A O 1
ATOM 1128 N N . THR A 1 144 ? -20.008 3.264 2.351 1.00 57.84 144 THR A N 1
ATOM 1129 C CA . THR A 1 144 ? -20.678 4.562 2.300 1.00 57.84 144 THR A CA 1
ATOM 1130 C C . THR A 1 144 ? -19.810 5.608 2.991 1.00 57.84 144 THR A C 1
ATOM 1132 O O . THR A 1 144 ? -19.649 5.583 4.208 1.00 57.84 144 THR A O 1
ATOM 1135 N N . ASN A 1 145 ? -19.301 6.568 2.218 1.00 54.34 145 ASN A N 1
ATOM 1136 C CA . ASN A 1 145 ? -18.477 7.687 2.694 1.00 54.34 145 ASN A CA 1
ATOM 1137 C C . ASN A 1 145 ? -19.088 8.473 3.877 1.00 54.34 145 ASN A C 1
ATOM 1139 O O . ASN A 1 145 ? -18.367 9.166 4.588 1.00 54.34 145 ASN A O 1
ATOM 1143 N N . GLU A 1 146 ? -20.397 8.356 4.111 1.00 51.88 146 GLU A N 1
ATOM 1144 C CA . GLU A 1 146 ? -21.108 9.004 5.217 1.00 51.88 146 GLU A CA 1
ATOM 1145 C C . GLU A 1 146 ? -20.741 8.443 6.599 1.00 51.88 146 GLU A C 1
ATOM 1147 O O . GLU A 1 146 ? -20.589 9.216 7.544 1.00 51.88 146 GLU A O 1
ATOM 1152 N N . SER A 1 147 ? -20.520 7.128 6.733 1.00 53.19 147 SER A N 1
ATOM 1153 C CA . SER A 1 147 ? -20.113 6.536 8.018 1.00 53.19 147 SER A CA 1
ATOM 1154 C C . SER A 1 147 ? -18.702 6.981 8.401 1.00 53.19 147 SER A C 1
ATOM 1156 O O . SER A 1 147 ? -18.457 7.325 9.554 1.00 53.19 147 SER A O 1
ATOM 1158 N N . ILE A 1 148 ? -17.813 7.093 7.411 1.00 54.91 148 ILE A N 1
ATOM 1159 C CA . ILE A 1 148 ? -16.434 7.578 7.543 1.00 54.91 148 ILE A CA 1
ATOM 1160 C C . ILE A 1 148 ? -16.398 9.079 7.884 1.00 54.91 148 ILE A C 1
ATOM 1162 O O . ILE A 1 148 ? -15.606 9.495 8.728 1.00 54.91 148 ILE A O 1
ATOM 1166 N N . ALA A 1 149 ? -17.271 9.884 7.266 1.00 51.34 149 ALA A N 1
ATOM 1167 C CA . ALA A 1 149 ? -17.382 11.323 7.516 1.00 51.34 149 ALA A CA 1
ATOM 1168 C C . ALA A 1 149 ? -17.990 11.654 8.889 1.00 51.34 149 ALA A C 1
ATOM 1170 O O . ALA A 1 149 ? -17.643 12.677 9.468 1.00 51.34 149 ALA A O 1
ATOM 1171 N N . SER A 1 150 ? -18.853 10.780 9.422 1.00 53.56 150 SER A N 1
ATOM 1172 C CA . SER A 1 150 ? -19.474 10.931 10.750 1.00 53.56 150 SER A CA 1
ATOM 1173 C C . SER A 1 150 ? -18.553 10.572 11.926 1.00 53.56 150 SER A C 1
ATOM 1175 O O . SER A 1 150 ? -18.911 10.775 13.090 1.00 53.56 150 SER A O 1
ATOM 1177 N N . VAL A 1 151 ? -17.352 10.041 11.658 1.00 59.50 151 VAL A N 1
ATOM 1178 C CA . VAL A 1 151 ? -16.329 9.823 12.689 1.00 59.50 151 VAL A CA 1
ATOM 1179 C C . VAL A 1 151 ? -15.643 11.157 12.979 1.00 59.50 151 VAL A C 1
ATOM 1181 O O . VAL A 1 151 ? -14.474 11.355 12.652 1.00 59.50 151 VAL A O 1
ATOM 1184 N N . ASP A 1 152 ? -16.367 12.064 13.634 1.00 57.66 152 ASP A N 1
ATOM 1185 C CA . ASP A 1 152 ? -15.989 13.465 13.876 1.00 57.66 152 ASP A CA 1
ATOM 1186 C C . ASP A 1 152 ? -14.612 13.662 14.548 1.00 57.66 15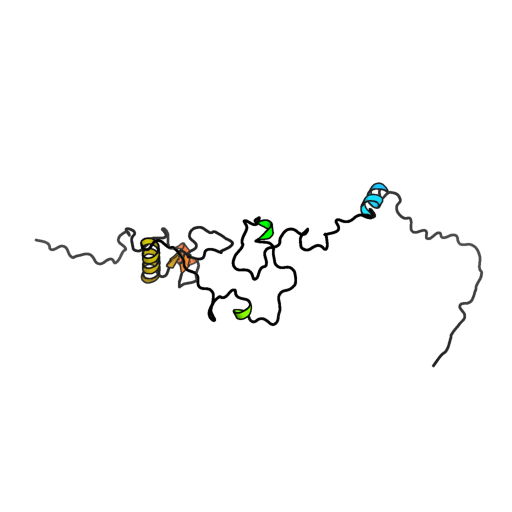2 ASP A C 1
ATOM 1188 O O . ASP A 1 152 ? -14.140 14.788 14.653 1.00 57.66 152 ASP A O 1
ATOM 1192 N N . ASN A 1 153 ? -13.945 12.598 15.020 1.00 64.50 153 ASN A N 1
ATOM 1193 C CA . ASN A 1 153 ? -12.652 12.686 15.707 1.00 64.50 153 ASN A CA 1
ATOM 1194 C C . ASN A 1 153 ? -11.646 11.540 15.439 1.00 64.50 153 ASN A C 1
ATOM 1196 O O . ASN A 1 153 ? -10.693 11.424 16.204 1.00 64.50 153 ASN A O 1
ATOM 1200 N N . LYS A 1 154 ? -11.825 10.682 14.412 1.00 72.19 154 LYS A N 1
ATOM 1201 C CA . LYS A 1 154 ? -10.938 9.514 14.120 1.00 72.19 154 LYS A CA 1
ATOM 1202 C C . LYS A 1 154 ? -10.452 8.770 15.378 1.00 72.19 154 LYS A C 1
ATOM 1204 O O . LYS A 1 154 ? -9.276 8.442 15.521 1.00 72.19 154 LYS A O 1
ATOM 1209 N N . VAL A 1 155 ? -11.365 8.561 16.321 1.00 81.75 155 VAL A N 1
ATOM 1210 C CA . VAL A 1 155 ? -11.030 8.099 17.670 1.00 81.75 155 VAL A CA 1
ATOM 1211 C C . VAL A 1 155 ? -10.604 6.639 17.609 1.00 81.75 155 VAL A C 1
ATOM 1213 O O . VAL A 1 155 ? -11.242 5.831 16.935 1.00 81.75 155 VAL A O 1
ATOM 1216 N N . THR A 1 156 ? -9.543 6.280 18.313 1.00 87.94 156 THR A N 1
ATOM 1217 C CA . THR A 1 156 ? -9.130 4.887 18.469 1.00 87.94 156 THR A CA 1
ATOM 1218 C C . THR A 1 156 ? -9.686 4.303 19.762 1.00 87.94 156 THR A C 1
ATOM 1220 O O . THR A 1 156 ? -10.091 5.019 20.674 1.00 87.94 156 THR A O 1
ATOM 1223 N N . VAL A 1 157 ? -9.686 2.976 19.888 1.00 89.00 157 VAL A N 1
ATOM 1224 C CA . VAL A 1 157 ? -10.143 2.294 21.120 1.00 89.00 157 VAL A CA 1
ATOM 1225 C C . VAL A 1 157 ? -9.336 2.706 22.360 1.00 89.00 157 VAL A C 1
ATOM 1227 O O . VAL A 1 157 ? -9.819 2.584 23.484 1.00 89.00 157 VAL A O 1
ATOM 1230 N N . PHE A 1 158 ? -8.108 3.188 22.169 1.00 89.00 158 PHE A N 1
ATOM 1231 C CA . PHE A 1 158 ? -7.233 3.623 23.255 1.00 89.00 158 PHE A CA 1
ATOM 1232 C C . PHE A 1 158 ? -7.427 5.093 23.653 1.00 89.00 158 PHE A C 1
ATOM 1234 O O . PHE A 1 158 ? -6.866 5.528 24.661 1.00 89.00 158 PHE A O 1
ATOM 1241 N N . ASP A 1 159 ? -8.242 5.843 22.913 1.00 89.44 159 ASP A N 1
ATOM 1242 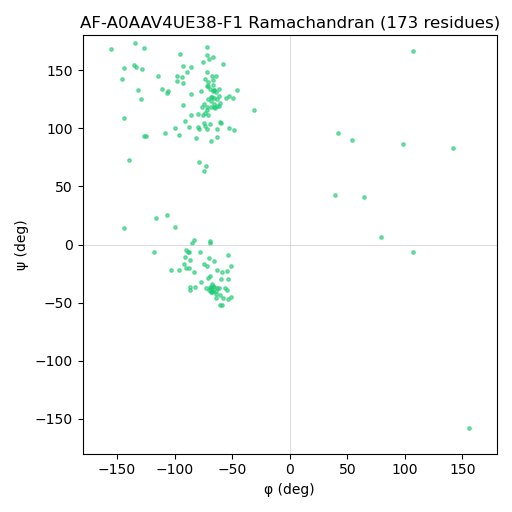C CA . ASP A 1 159 ? -8.545 7.233 23.219 1.00 89.44 159 ASP A CA 1
ATOM 1243 C C . ASP A 1 159 ? -9.710 7.354 24.209 1.00 89.44 159 ASP A C 1
ATOM 1245 O O . ASP A 1 159 ? -10.598 6.504 24.308 1.00 89.44 159 ASP A O 1
ATOM 1249 N N . LYS A 1 160 ? -9.723 8.448 24.975 1.00 85.56 160 LYS A N 1
ATOM 1250 C CA . LYS A 1 160 ? -10.791 8.714 25.946 1.00 85.56 160 LYS A CA 1
ATOM 1251 C C . LYS A 1 160 ? -12.047 9.197 25.224 1.00 85.56 160 LYS A C 1
ATOM 1253 O O . LYS A 1 160 ? -12.049 10.267 24.619 1.00 85.56 160 LYS A O 1
ATOM 1258 N N . ILE A 1 161 ? -13.130 8.436 25.349 1.00 80.25 161 ILE A N 1
ATOM 1259 C CA . ILE A 1 161 ? -14.425 8.737 24.729 1.00 80.25 161 ILE A CA 1
ATOM 1260 C C . ILE A 1 161 ? -15.339 9.421 25.753 1.00 80.25 161 ILE A C 1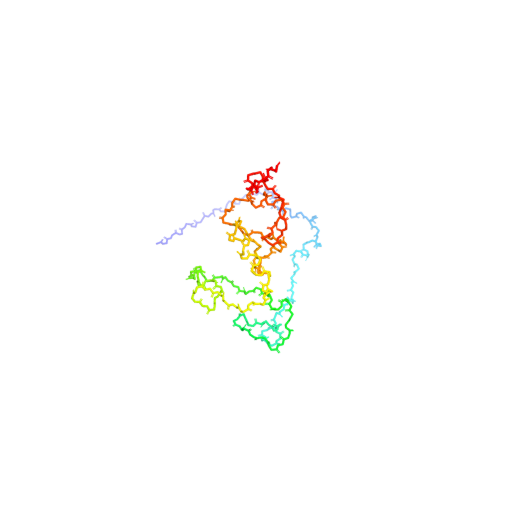
ATOM 1262 O O . ILE A 1 161 ? -15.295 9.115 26.945 1.00 80.25 161 ILE A O 1
ATOM 1266 N N . LYS A 1 162 ? -16.168 10.364 25.291 1.00 80.31 162 LYS A N 1
ATOM 1267 C CA . LYS A 1 162 ? -17.220 10.987 26.110 1.00 80.31 162 LYS A CA 1
ATOM 1268 C C . LYS A 1 162 ? -18.345 9.977 26.360 1.00 80.31 162 LYS A C 1
ATOM 1270 O O . LYS A 1 162 ? -18.710 9.254 25.436 1.00 80.31 162 LYS A O 1
ATOM 1275 N N . GLU A 1 163 ? -18.899 9.955 27.575 1.00 80.44 163 GLU A N 1
ATOM 1276 C CA . GLU A 1 163 ? -20.060 9.109 27.899 1.00 80.44 163 GLU A CA 1
ATOM 1277 C C . GLU A 1 163 ? -21.186 9.348 26.889 1.00 80.44 163 GLU A C 1
ATOM 1279 O O . GLU A 1 163 ? -21.571 10.496 26.644 1.00 80.44 163 GLU A O 1
ATOM 1284 N N . ARG A 1 164 ? -21.696 8.268 26.298 1.00 79.62 164 ARG A N 1
ATOM 1285 C CA . ARG A 1 164 ? -22.792 8.329 25.327 1.00 79.62 164 ARG A CA 1
ATOM 1286 C C . ARG A 1 164 ? -24.125 8.154 26.040 1.00 79.62 164 ARG A C 1
ATOM 1288 O O . ARG A 1 164 ? -24.221 7.513 27.090 1.00 79.62 164 ARG A O 1
ATOM 1295 N N . GLU A 1 165 ? -25.181 8.709 25.455 1.00 81.75 165 GLU A N 1
A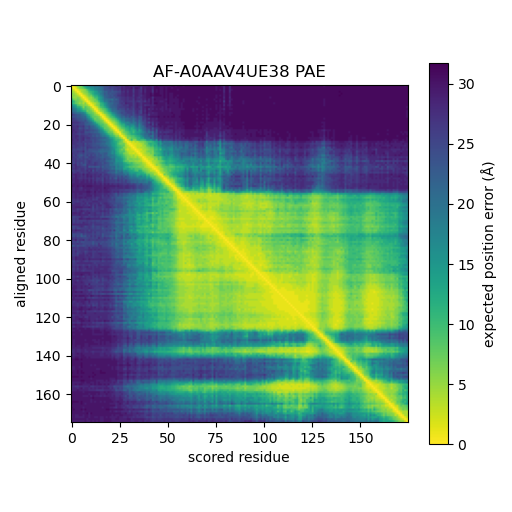TOM 1296 C CA . GLU A 1 165 ? -26.537 8.465 25.939 1.00 81.75 165 GLU A CA 1
ATOM 1297 C C . GLU A 1 165 ? -26.847 6.963 25.835 1.00 81.75 165 GLU A C 1
ATOM 1299 O O . GLU A 1 165 ? -26.772 6.375 24.759 1.00 81.75 165 GLU A O 1
ATOM 1304 N N . GLY A 1 166 ? -27.136 6.322 26.971 1.00 81.00 166 GLY A N 1
ATOM 1305 C CA . GLY A 1 166 ? -27.358 4.873 27.053 1.00 81.00 166 GLY A CA 1
ATOM 1306 C C . GLY A 1 166 ? -26.226 4.076 27.709 1.00 81.00 166 GLY A C 1
ATOM 1307 O O . GLY A 1 166 ? -26.421 2.891 27.993 1.00 81.00 166 GLY A O 1
ATOM 1308 N N . ASP A 1 167 ? -25.089 4.704 28.034 1.00 84.19 167 ASP A N 1
ATOM 1309 C CA . ASP A 1 167 ? -24.044 4.046 28.821 1.00 84.19 167 ASP A CA 1
ATOM 1310 C C . ASP A 1 167 ? -24.573 3.661 30.213 1.00 84.19 167 ASP A C 1
ATOM 1312 O O . ASP A 1 167 ? -25.152 4.462 30.957 1.00 84.19 167 ASP A O 1
ATOM 1316 N N . LYS A 1 168 ? -24.388 2.388 30.579 1.00 86.25 168 LYS A N 1
ATOM 1317 C CA . LYS A 1 168 ? -24.881 1.847 31.851 1.00 86.25 168 LYS A CA 1
ATOM 1318 C C . LYS A 1 168 ? -24.149 2.511 33.015 1.00 86.25 168 LYS A C 1
ATOM 1320 O O . LYS A 1 168 ? -22.949 2.326 33.197 1.00 86.25 168 LYS A O 1
ATOM 1325 N N . ARG A 1 169 ? -24.893 3.218 33.869 1.00 82.12 169 ARG A N 1
ATOM 1326 C CA . ARG A 1 169 ? -24.360 3.830 35.094 1.00 82.12 169 ARG A CA 1
ATOM 1327 C C . ARG A 1 169 ? -24.525 2.904 36.292 1.00 82.12 169 ARG A C 1
ATOM 1329 O O . ARG A 1 169 ? -25.573 2.287 36.487 1.00 82.12 169 ARG A O 1
ATOM 1336 N N . LYS A 1 170 ? -23.501 2.839 37.147 1.00 84.31 170 LYS A N 1
ATOM 1337 C CA . LYS A 1 170 ? -23.595 2.141 38.434 1.00 84.31 170 LYS A CA 1
ATOM 1338 C C . LYS A 1 170 ? -24.643 2.842 39.305 1.00 84.31 170 LYS A C 1
ATOM 1340 O O . LYS A 1 170 ? -24.543 4.041 39.557 1.00 84.31 170 LYS A O 1
ATOM 1345 N N . ARG A 1 171 ? -25.643 2.095 39.786 1.00 83.25 171 ARG A N 1
ATOM 1346 C CA . ARG A 1 171 ? -26.675 2.631 40.684 1.00 83.25 171 ARG A CA 1
ATOM 1347 C C . ARG A 1 171 ? -26.026 3.082 41.994 1.00 83.25 171 ARG A C 1
ATOM 1349 O O . ARG A 1 171 ? -25.438 2.263 42.699 1.00 83.25 171 ARG A O 1
ATOM 1356 N N . GLN A 1 172 ? -26.143 4.367 42.319 1.00 81.25 172 GLN A N 1
ATOM 1357 C CA . GLN A 1 172 ? -25.672 4.895 43.598 1.00 81.25 172 GLN A CA 1
ATOM 1358 C C . GLN A 1 172 ? -26.554 4.341 44.722 1.00 81.25 172 GLN A C 1
ATOM 1360 O O . GLN A 1 172 ? -27.785 4.405 44.646 1.00 81.25 172 GLN A O 1
ATOM 1365 N N . LYS A 1 173 ? -25.935 3.745 45.745 1.00 78.12 173 LYS A N 1
ATOM 1366 C CA . LYS A 1 173 ? -26.649 3.239 46.920 1.00 78.12 173 LYS A CA 1
ATOM 1367 C C . LYS A 1 173 ? -26.930 4.443 47.821 1.00 78.12 173 LYS A C 1
ATOM 1369 O O . LYS A 1 173 ? -25.990 5.049 48.322 1.00 78.12 173 LYS A O 1
ATOM 1374 N N . LYS A 1 174 ? -28.200 4.826 47.964 1.00 73.06 174 LYS A N 1
ATOM 1375 C CA . LYS A 1 174 ? -28.593 5.827 48.963 1.00 73.06 174 LYS A CA 1
ATOM 1376 C C . LYS A 1 174 ? -28.452 5.180 50.346 1.00 73.06 174 LYS A C 1
ATOM 1378 O O . LYS A 1 174 ? -28.957 4.070 50.526 1.00 73.06 174 LYS A O 1
ATOM 1383 N N . PHE A 1 175 ? -27.690 5.824 51.227 1.00 64.50 175 PHE A N 1
ATOM 1384 C CA . PHE A 1 175 ? -27.611 5.490 52.649 1.00 64.50 175 PHE A CA 1
ATOM 1385 C C . PHE A 1 175 ? -28.794 6.108 53.388 1.00 64.50 175 PHE A C 1
ATOM 1387 O O . PHE A 1 175 ? -29.226 7.203 52.956 1.00 64.50 175 PHE A O 1
#

Solvent-accessible surface area (backbone atoms only — not comparable to full-atom values): 12543 Å² total; per-residue (Å²): 135,91,80,89,84,83,85,84,80,86,80,86,80,80,89,79,93,74,83,84,67,82,76,72,71,82,78,63,52,69,69,58,52,51,65,75,67,60,77,74,90,74,65,92,74,77,65,88,47,81,83,75,39,79,79,64,62,62,88,85,58,93,76,75,97,67,88,76,54,68,75,42,68,70,51,77,79,87,76,81,80,73,82,88,54,51,74,79,70,68,49,80,56,80,48,98,92,35,67,83,78,92,79,92,73,60,66,68,62,53,53,43,38,55,49,18,28,73,74,73,43,34,33,67,59,85,73,89,79,53,93,68,81,57,84,77,44,70,45,50,79,64,82,52,67,64,65,66,64,65,48,86,70,78,75,46,77,88,50,93,76,78,89,55,96,83,65,87,72,82,81,79,82,83,128

Sequence (175 aa):
MAGISLLKEYNSDSNASDDDTEIFDSSKNIAELKNKFRIDAAPVVEYKDPSANRPCVDPLSRTVNFNPKYEELYAPVAGPENPFKTQQQKADKNMLAGFVESAHINEFHFECQRRTFTSYGYAVDPTLSSTEIVKDKLVSVDSTNESIASVDNKVTVFDKIKEREGDKRKRQKKF

Mean predicted aligned error: 16.85 Å

Organism: NCBI:txid1538125

Secondary structure (DSSP, 8-state):
-------------------------TTS-HHHHHHHT---SS-----S-TTTS--PPPTT-S--SS---HHHHSPPPPSPPPTT--HHHHS--SBTTB--------HHHHHHHHHHHHHHSEEE---S--SS--TT-EEESS--HHHHHT-TT---TTSPPPPPTTPPPPPP---

Radius of gyration: 37.16 Å; Cα contacts (8 Å, |Δi|>4): 67; chains: 1; bounding box: 55×55×134 Å